Protein AF-A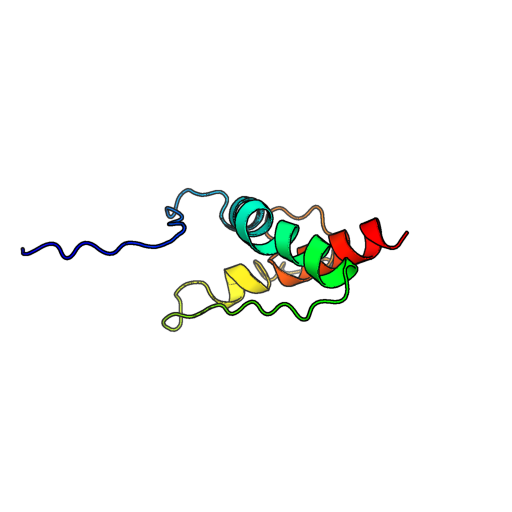0A679EBR4-F1 (afdb_monomer_lite)

Secondary structure (DSSP, 8-state):
--PPP---S----TTS-HHHHHIIIIIHHHHHHHHTT--------SSTTSSHHHHHTB---SSS-TT-TT-TTB-HHHHHHHHHHHHT-

Radius of gyration: 14.96 Å; chains: 1; bounding box: 33×22×52 Å

InterPro domains:
  IPR001752 Kinesin motor domain [PF00225] (3-88)
  IPR001752 Kinesin motor domain [PS50067] (1-89)
  IPR027417 P-loop containing nucleosid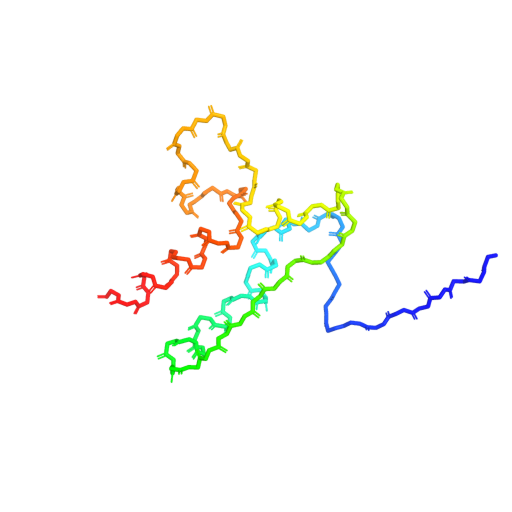e triphosphate hydrolase [SSF52540] (3-88)
  IPR036961 Kinesin motor domain superfamily [G3DSA:3.40.850.10] (1-89)
  IPR047149 Kinesin-like protein KIF11-like [PTHR47970] (2-89)

Structure (mmCIF, N/CA/C/O backbone):
data_AF-A0A679EBR4-F1
#
_entry.id   AF-A0A679EBR4-F1
#
loop_
_atom_site.group_PDB
_atom_site.id
_atom_site.type_symbol
_atom_site.label_atom_id
_atom_site.label_alt_id
_atom_site.label_comp_id
_atom_site.label_asym_id
_atom_site.label_entity_id
_atom_site.label_seq_id
_atom_site.pdbx_PDB_ins_code
_atom_site.Cartn_x
_atom_site.Cartn_y
_atom_site.Cartn_z
_atom_site.occupancy
_atom_site.B_iso_or_equiv
_atom_site.auth_seq_id
_atom_site.auth_comp_id
_atom_site.auth_asym_id
_atom_site.auth_atom_id
_atom_site.pdbx_PDB_model_num
ATOM 1 N N . SER A 1 1 ? -9.006 1.334 32.914 1.00 55.56 1 SER A N 1
ATOM 2 C CA . SER A 1 1 ? -9.037 1.766 31.505 1.00 55.56 1 SER A CA 1
ATOM 3 C C . SER A 1 1 ? -9.983 0.881 30.724 1.00 55.56 1 SER A C 1
ATOM 5 O O . SER A 1 1 ? -9.834 -0.331 30.792 1.00 55.56 1 SER A O 1
ATOM 7 N N . ILE A 1 2 ? -10.981 1.449 30.043 1.00 72.06 2 ILE A N 1
ATOM 8 C CA . ILE A 1 2 ? -11.858 0.683 29.145 1.00 72.06 2 ILE A CA 1
ATOM 9 C C . ILE A 1 2 ? -11.127 0.555 27.808 1.00 72.06 2 ILE A C 1
ATOM 11 O O . ILE A 1 2 ? -10.948 1.546 27.103 1.00 72.06 2 ILE A O 1
ATOM 15 N N . THR A 1 3 ? -10.674 -0.650 27.477 1.00 87.19 3 THR A N 1
ATOM 16 C CA . THR A 1 3 ? -10.054 -0.937 26.179 1.00 87.19 3 THR A CA 1
ATOM 17 C C . THR A 1 3 ? -11.147 -1.077 25.126 1.00 87.19 3 THR A C 1
ATOM 19 O O . THR A 1 3 ? -11.992 -1.966 25.225 1.00 87.19 3 THR A O 1
ATOM 22 N N . LYS A 1 4 ? -11.137 -0.211 24.109 1.00 91.88 4 LYS A N 1
ATOM 23 C CA . LYS A 1 4 ? -11.989 -0.373 22.924 1.00 91.88 4 LYS A CA 1
ATOM 24 C C . LYS A 1 4 ? -11.326 -1.354 21.960 1.00 91.88 4 LYS A C 1
ATOM 26 O O . LYS A 1 4 ? -10.137 -1.229 21.681 1.00 91.88 4 LYS A O 1
ATOM 31 N N . LYS A 1 5 ? -12.095 -2.328 21.476 1.00 92.81 5 LYS A N 1
ATOM 32 C CA . LYS A 1 5 ? -11.664 -3.280 20.448 1.00 92.81 5 LYS A CA 1
ATOM 33 C C . LYS A 1 5 ? -12.163 -2.799 19.089 1.00 92.81 5 LYS A C 1
ATOM 35 O O . LYS A 1 5 ? -13.310 -2.373 18.984 1.00 92.81 5 LYS A O 1
ATOM 40 N N . PHE A 1 6 ? -11.304 -2.886 18.084 1.00 93.25 6 PHE A N 1
ATOM 41 C CA . PHE A 1 6 ? -11.615 -2.578 16.692 1.00 93.25 6 PHE A CA 1
ATOM 42 C C . PHE A 1 6 ? -11.275 -3.801 15.842 1.00 93.25 6 PHE A C 1
ATOM 44 O O . PHE A 1 6 ? -10.330 -4.523 16.162 1.00 93.25 6 PHE A O 1
ATOM 51 N N . THR A 1 7 ? -12.047 -4.025 14.785 1.00 94.19 7 THR A N 1
ATOM 52 C CA . THR A 1 7 ? -11.847 -5.128 13.843 1.00 94.19 7 THR A CA 1
ATOM 53 C C . THR A 1 7 ? -11.570 -4.534 12.472 1.00 94.19 7 THR A C 1
ATOM 55 O O . THR A 1 7 ? -12.275 -3.624 12.043 1.00 94.19 7 THR A O 1
ATOM 58 N N . PHE A 1 8 ? -10.533 -5.043 11.821 1.00 91.88 8 PHE A N 1
ATOM 59 C CA . PHE A 1 8 ? -10.086 -4.667 10.484 1.00 91.88 8 PHE A CA 1
ATOM 60 C C . PHE A 1 8 ? -9.795 -5.953 9.713 1.00 91.88 8 PHE A C 1
ATOM 62 O O . PHE A 1 8 ? -9.550 -6.983 10.345 1.00 91.88 8 PHE A O 1
ATOM 69 N N . ASP A 1 9 ? -9.768 -5.891 8.383 1.00 90.62 9 ASP A N 1
ATOM 70 C CA . ASP A 1 9 ? -9.399 -7.045 7.552 1.00 90.62 9 ASP A CA 1
ATOM 71 C C . ASP A 1 9 ? -7.989 -7.542 7.889 1.00 90.62 9 ASP A C 1
ATOM 73 O O . ASP A 1 9 ? -7.745 -8.744 7.981 1.00 90.62 9 ASP A O 1
ATOM 77 N N . ARG A 1 10 ? -7.067 -6.602 8.148 1.00 87.50 10 ARG A N 1
ATOM 78 C CA . ARG A 1 10 ? -5.708 -6.872 8.629 1.00 87.50 10 ARG A CA 1
ATOM 79 C C . ARG A 1 10 ? -5.232 -5.790 9.599 1.00 87.50 10 ARG A C 1
ATOM 81 O O . ARG A 1 10 ? -5.641 -4.633 9.513 1.00 87.50 10 ARG A O 1
ATOM 88 N N . ALA A 1 11 ? -4.338 -6.167 10.510 1.00 88.88 11 ALA A N 1
ATOM 89 C CA . ALA A 1 11 ? -3.651 -5.254 11.418 1.00 88.88 11 ALA A CA 1
ATOM 90 C C . ALA A 1 11 ? -2.162 -5.618 11.489 1.00 88.88 11 ALA A C 1
ATOM 92 O O . ALA A 1 11 ? -1.814 -6.714 11.924 1.00 88.88 11 ALA A O 1
ATOM 93 N N . PHE A 1 12 ? -1.292 -4.696 11.072 1.00 86.56 12 PHE A N 1
ATOM 94 C CA . PHE A 1 12 ? 0.153 -4.919 10.999 1.00 86.56 12 PHE A CA 1
ATOM 95 C C . PHE A 1 12 ? 0.856 -4.360 12.251 1.00 86.56 12 PHE A C 1
ATOM 97 O O . PHE A 1 12 ? 0.760 -3.155 12.512 1.00 86.56 12 PHE A O 1
ATOM 104 N N . PRO A 1 13 ? 1.553 -5.188 13.055 1.00 84.56 13 PRO A N 1
ATOM 105 C CA . PRO A 1 13 ? 2.284 -4.714 14.229 1.00 84.56 13 PRO A CA 1
ATOM 106 C C . PRO A 1 13 ? 3.522 -3.880 13.842 1.00 84.56 13 PRO A C 1
ATOM 108 O O . PRO A 1 13 ? 4.049 -4.035 12.741 1.00 84.56 13 PRO A O 1
ATOM 111 N N . PRO A 1 14 ? 4.058 -3.030 14.737 1.00 78.06 14 PRO A N 1
ATOM 112 C CA . PRO A 1 14 ? 5.231 -2.196 14.446 1.00 78.06 14 PRO A CA 1
ATOM 113 C C . PRO A 1 14 ? 6.488 -2.970 14.019 1.00 78.06 14 PRO A C 1
ATOM 115 O O . PRO A 1 14 ? 7.335 -2.410 13.338 1.00 78.06 14 PRO A O 1
ATOM 118 N N . GLN A 1 15 ? 6.611 -4.240 14.421 1.00 70.75 15 GLN A N 1
ATOM 119 C CA . GLN A 1 15 ? 7.751 -5.119 14.125 1.00 70.75 15 GLN A CA 1
ATOM 120 C C . GLN A 1 15 ? 7.669 -5.80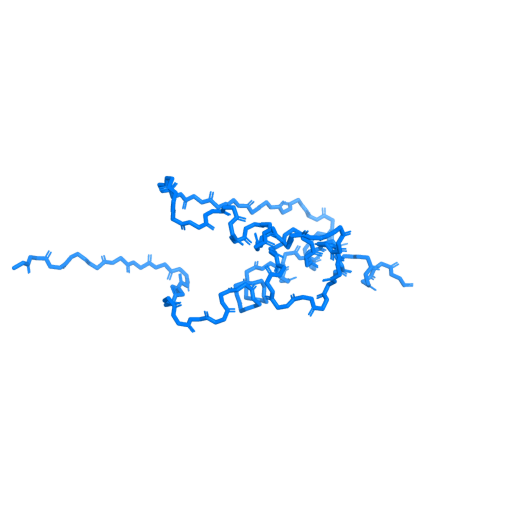7 12.756 1.00 70.75 15 GLN A C 1
ATOM 122 O O . GLN A 1 15 ? 8.605 -6.508 12.378 1.00 70.75 15 GLN A O 1
ATOM 127 N N . THR A 1 16 ? 6.558 -5.641 12.034 1.00 66.62 16 THR A N 1
ATOM 128 C CA . THR A 1 16 ? 6.419 -6.104 10.646 1.00 66.62 16 THR A CA 1
ATOM 129 C C . THR A 1 16 ? 7.573 -5.517 9.835 1.00 66.62 16 THR A C 1
ATOM 131 O O . THR A 1 16 ? 7.920 -4.351 10.036 1.00 66.62 16 THR A O 1
ATOM 134 N N . LYS A 1 17 ? 8.163 -6.266 8.894 1.00 64.75 17 LYS A N 1
ATOM 135 C CA . LYS A 1 17 ? 9.018 -5.660 7.856 1.00 64.75 17 LYS A CA 1
ATOM 136 C C . LYS A 1 17 ? 8.094 -4.910 6.897 1.00 64.75 17 LYS A C 1
ATOM 138 O O . LYS A 1 17 ? 7.767 -5.390 5.815 1.00 64.75 17 LYS A O 1
ATOM 143 N N . GLN A 1 18 ? 7.584 -3.786 7.408 1.00 60.00 18 GLN A N 1
ATOM 144 C CA . GLN A 1 18 ? 6.270 -3.213 7.114 1.00 60.00 18 GLN A CA 1
ATOM 145 C C . GLN A 1 18 ? 5.998 -3.105 5.623 1.00 60.00 18 GLN A C 1
ATOM 147 O O . GLN A 1 18 ? 4.884 -3.354 5.192 1.00 60.00 18 GLN A O 1
ATOM 152 N N . VAL A 1 19 ? 6.994 -2.753 4.817 1.00 65.94 19 VAL A N 1
ATOM 153 C CA . VAL A 1 19 ? 6.717 -2.369 3.438 1.00 65.94 19 VAL A CA 1
ATOM 154 C C . VAL A 1 19 ? 6.519 -3.568 2.509 1.00 65.94 19 VAL A C 1
ATOM 156 O O . VAL A 1 19 ? 5.634 -3.526 1.660 1.00 65.94 19 VAL A O 1
ATOM 159 N N . VAL A 1 20 ? 7.274 -4.657 2.690 1.00 72.12 20 VAL A N 1
ATOM 160 C CA . VAL A 1 20 ? 7.161 -5.844 1.822 1.00 72.12 20 VAL A CA 1
ATOM 161 C C . VAL A 1 20 ? 5.894 -6.633 2.137 1.00 72.12 20 VAL A C 1
ATOM 163 O O . VAL A 1 20 ? 5.148 -6.972 1.224 1.00 72.12 20 VAL A O 1
ATOM 166 N N . GLU A 1 21 ? 5.619 -6.881 3.417 1.00 80.19 21 GLU A N 1
ATOM 167 C CA . GLU A 1 21 ? 4.447 -7.666 3.827 1.00 80.19 21 GLU A CA 1
ATOM 168 C C . GLU A 1 21 ? 3.138 -6.913 3.545 1.00 80.19 21 GLU A C 1
ATOM 170 O O . GLU A 1 21 ? 2.192 -7.498 3.024 1.00 80.19 21 GLU A O 1
ATOM 175 N N . VAL A 1 22 ? 3.088 -5.597 3.800 1.00 85.56 22 VAL A N 1
ATOM 176 C CA . VAL A 1 22 ? 1.912 -4.781 3.447 1.00 85.56 22 VAL A CA 1
ATOM 177 C C . VAL A 1 22 ? 1.700 -4.770 1.936 1.00 85.56 22 VAL A C 1
ATOM 179 O O . VAL A 1 22 ? 0.564 -4.875 1.484 1.00 85.56 22 VAL A O 1
ATOM 182 N N . TYR A 1 23 ? 2.772 -4.672 1.149 1.00 88.44 23 TYR A N 1
ATOM 183 C CA . TYR A 1 23 ? 2.670 -4.699 -0.304 1.00 88.44 23 TYR A CA 1
ATOM 184 C C . TYR A 1 23 ? 2.127 -6.038 -0.825 1.00 88.44 23 TYR A C 1
ATOM 186 O O . TYR A 1 23 ? 1.154 -6.046 -1.576 1.00 88.44 23 TYR A O 1
ATOM 194 N N . GLN A 1 24 ? 2.708 -7.160 -0.394 1.00 87.62 24 GLN A N 1
ATOM 195 C CA . GLN A 1 24 ? 2.295 -8.499 -0.829 1.00 87.62 24 GLN A CA 1
ATOM 196 C C . GLN A 1 24 ? 0.839 -8.794 -0.470 1.00 87.62 24 GLN A C 1
ATOM 198 O O . GLN A 1 24 ? 0.088 -9.317 -1.284 1.00 87.62 24 GLN A O 1
ATOM 203 N N . GLU A 1 25 ? 0.420 -8.423 0.737 1.00 87.25 25 GLU A N 1
ATOM 204 C CA . GLU A 1 25 ? -0.917 -8.747 1.221 1.00 87.25 25 GLU A CA 1
ATOM 205 C C . GLU A 1 25 ? -1.994 -7.801 0.665 1.00 87.25 25 GLU A C 1
ATOM 207 O O . GLU A 1 25 ? -3.132 -8.226 0.458 1.00 87.25 25 GLU A O 1
ATOM 212 N N . VAL A 1 26 ? -1.681 -6.514 0.464 1.00 87.88 26 VAL A N 1
ATOM 213 C CA . VAL A 1 26 ? -2.678 -5.482 0.113 1.00 87.88 26 VAL A CA 1
ATOM 214 C C . VAL A 1 26 ? -2.638 -5.092 -1.360 1.00 87.88 26 VAL A C 1
ATOM 216 O O . VAL A 1 26 ? -3.691 -4.822 -1.926 1.00 87.88 26 VAL A O 1
ATOM 219 N N . VAL A 1 27 ? -1.455 -5.007 -1.971 1.00 90.50 27 VAL A N 1
ATOM 220 C CA . VAL A 1 27 ? -1.269 -4.350 -3.275 1.00 90.50 27 VAL A CA 1
ATOM 221 C C . VAL A 1 27 ? -1.073 -5.345 -4.407 1.00 90.50 27 VAL A C 1
ATOM 223 O O . VAL A 1 27 ? -1.671 -5.139 -5.455 1.00 90.50 27 VAL A O 1
ATOM 226 N N . SER A 1 28 ? -0.306 -6.419 -4.209 1.00 90.69 28 SER A N 1
ATOM 227 C CA . SER A 1 28 ? -0.074 -7.421 -5.265 1.00 90.69 28 SER A CA 1
ATOM 228 C C . SER A 1 28 ? -1.384 -7.986 -5.856 1.00 90.69 28 SER A C 1
ATOM 230 O O . SER A 1 28 ? -1.546 -7.915 -7.073 1.00 90.69 28 SER A O 1
ATOM 232 N N . PRO A 1 29 ? -2.420 -8.350 -5.063 1.00 92.31 29 PRO A N 1
ATOM 233 C CA . PRO A 1 29 ? -3.710 -8.773 -5.626 1.00 92.31 29 PRO A CA 1
ATOM 234 C C . PRO A 1 29 ? -4.416 -7.691 -6.459 1.00 92.31 29 PRO A C 1
ATOM 236 O O . PRO A 1 29 ? -5.203 -7.994 -7.348 1.00 92.31 29 PRO A O 1
ATOM 239 N N . LEU A 1 30 ? -4.155 -6.408 -6.184 1.00 93.50 30 LEU A N 1
ATOM 240 C CA . LEU A 1 30 ? -4.736 -5.304 -6.952 1.00 93.50 30 LEU A CA 1
ATOM 241 C C . LEU A 1 30 ? -4.071 -5.144 -8.319 1.00 93.50 30 LEU A C 1
ATOM 243 O O . LEU A 1 30 ? -4.704 -4.586 -9.213 1.00 93.50 30 LEU A O 1
ATOM 247 N N . ILE A 1 31 ? -2.821 -5.591 -8.486 1.00 93.06 31 ILE A N 1
ATOM 248 C CA . ILE A 1 31 ? -2.129 -5.564 -9.779 1.00 93.06 31 ILE A CA 1
ATOM 249 C C . ILE A 1 31 ? -2.818 -6.519 -10.754 1.00 93.06 31 ILE A C 1
ATOM 251 O O . ILE A 1 31 ? -3.091 -6.121 -11.885 1.00 93.06 31 ILE A O 1
ATOM 255 N N . GLU A 1 32 ? -3.196 -7.716 -10.300 1.00 91.62 32 GLU A N 1
ATOM 256 C CA . GLU A 1 32 ? -3.970 -8.675 -11.101 1.00 91.62 32 GLU A CA 1
ATOM 257 C C . GLU A 1 32 ? -5.301 -8.067 -11.581 1.00 91.62 32 GLU A C 1
ATOM 259 O O . GLU A 1 32 ? -5.638 -8.140 -12.764 1.00 91.62 32 GLU A O 1
ATOM 264 N N . GLU A 1 33 ? -6.024 -7.381 -10.693 1.00 94.19 33 GLU A N 1
ATOM 265 C CA . GLU A 1 33 ? -7.277 -6.691 -11.029 1.00 94.19 33 GLU A CA 1
ATOM 266 C C . GLU A 1 33 ? -7.057 -5.533 -12.021 1.00 94.19 33 GLU A C 1
ATOM 268 O O . GLU A 1 33 ? -7.839 -5.346 -12.957 1.00 94.19 33 GLU A O 1
ATOM 273 N N . VAL A 1 34 ? -5.968 -4.769 -11.871 1.00 94.06 34 VAL A N 1
ATOM 274 C CA . VAL A 1 34 ? -5.600 -3.710 -12.828 1.00 94.06 34 VAL A CA 1
ATOM 275 C C . VAL A 1 34 ? -5.314 -4.299 -14.209 1.00 94.06 34 VAL A C 1
ATOM 277 O O . VAL A 1 34 ? -5.787 -3.757 -15.210 1.00 94.06 34 VAL A O 1
ATOM 280 N N . LEU A 1 35 ? -4.596 -5.422 -14.282 1.00 92.25 35 LEU A N 1
ATOM 281 C CA . LEU A 1 35 ? -4.314 -6.125 -15.538 1.00 92.25 35 LEU A CA 1
ATOM 282 C C . LEU A 1 35 ? -5.581 -6.720 -16.170 1.00 92.25 35 LEU A C 1
ATOM 284 O O . LEU A 1 35 ? -5.695 -6.760 -17.395 1.00 92.25 35 LEU A O 1
ATOM 288 N N . ALA A 1 36 ? -6.570 -7.102 -15.358 1.00 93.75 36 ALA A N 1
ATOM 289 C CA . ALA A 1 36 ? -7.899 -7.506 -15.818 1.00 93.75 36 ALA A CA 1
ATOM 290 C C . ALA A 1 36 ? -8.771 -6.329 -16.311 1.00 93.75 36 ALA A C 1
ATOM 292 O O . ALA A 1 36 ? -9.870 -6.545 -16.828 1.00 93.75 36 ALA A O 1
ATOM 293 N N . GLY A 1 37 ? -8.284 -5.087 -16.206 1.00 93.56 37 GLY A N 1
ATOM 294 C CA . GLY A 1 37 ? -8.958 -3.883 -16.695 1.00 93.56 37 GLY A CA 1
ATOM 295 C C . GLY A 1 37 ? -9.820 -3.168 -15.653 1.00 93.56 37 GLY A C 1
ATOM 296 O O . GLY A 1 37 ? -10.640 -2.323 -16.024 1.00 93.56 37 GLY A O 1
ATOM 297 N N . TYR A 1 38 ? -9.657 -3.479 -14.364 1.00 96.56 38 TYR A N 1
ATOM 298 C CA . TYR A 1 38 ? -10.344 -2.784 -13.277 1.00 96.56 38 TYR A CA 1
ATOM 299 C C . TYR A 1 38 ? -9.556 -1.568 -12.774 1.00 96.56 38 TYR A C 1
ATOM 301 O O . TYR A 1 38 ? -8.328 -1.511 -12.805 1.00 96.56 38 TYR A O 1
ATOM 309 N N . ASN A 1 39 ? -10.282 -0.572 -12.263 1.00 93.38 39 ASN A N 1
ATOM 310 C CA . ASN A 1 39 ? -9.679 0.597 -11.629 1.00 93.38 39 ASN A CA 1
ATOM 311 C C . ASN A 1 39 ? -9.486 0.335 -10.131 1.00 93.38 39 ASN A C 1
ATOM 313 O O . ASN A 1 39 ? -10.457 0.343 -9.372 1.00 93.38 39 ASN 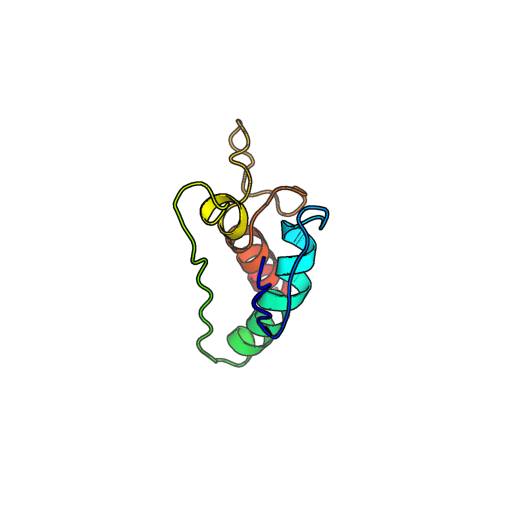A O 1
ATOM 317 N N . CYS A 1 40 ? -8.238 0.162 -9.700 1.00 93.06 40 CYS A N 1
ATOM 318 C CA . CYS A 1 40 ? -7.879 -0.004 -8.291 1.00 93.06 40 CYS A CA 1
ATOM 319 C C . CYS A 1 40 ? -7.425 1.323 -7.666 1.00 93.06 40 CYS A C 1
ATOM 321 O O . CYS A 1 40 ? -6.904 2.214 -8.338 1.00 93.06 40 CYS A O 1
ATOM 323 N N . THR A 1 41 ? -7.621 1.491 -6.358 1.00 93.00 41 THR A N 1
ATOM 324 C CA . THR A 1 41 ? -7.178 2.694 -5.639 1.00 93.00 41 THR A CA 1
ATOM 325 C C . THR A 1 41 ? -6.737 2.351 -4.222 1.00 93.00 41 THR A C 1
ATOM 327 O O . THR A 1 41 ? -7.459 1.684 -3.487 1.00 93.00 41 THR A O 1
ATOM 330 N N . VAL A 1 42 ? -5.563 2.849 -3.825 1.00 91.25 42 VAL A N 1
ATOM 331 C CA . VAL A 1 42 ? -4.979 2.652 -2.491 1.00 91.25 42 VAL A CA 1
ATOM 332 C C . VAL A 1 42 ? -4.694 4.011 -1.860 1.00 91.25 42 VAL A C 1
ATOM 334 O O . VAL A 1 42 ? -4.076 4.874 -2.482 1.00 91.25 42 VAL A O 1
ATOM 337 N N . PHE A 1 43 ? -5.114 4.192 -0.607 1.00 91.62 43 PHE A N 1
ATOM 338 C CA . PHE A 1 43 ? -4.868 5.409 0.163 1.00 91.62 43 PHE A CA 1
ATOM 339 C C . PHE A 1 43 ? -4.247 5.091 1.521 1.00 91.62 43 PHE A C 1
ATOM 341 O O . PHE A 1 43 ? -4.709 4.206 2.237 1.00 91.62 43 PHE A O 1
ATOM 348 N N . ALA A 1 44 ? -3.247 5.879 1.915 1.00 90.88 44 ALA A N 1
ATOM 349 C CA . ALA A 1 44 ? -2.727 5.883 3.276 1.00 90.88 44 ALA A CA 1
ATOM 350 C C . ALA A 1 44 ? -3.395 7.003 4.091 1.00 90.88 44 ALA A C 1
ATOM 352 O O . ALA A 1 44 ? -3.299 8.181 3.739 1.00 90.88 44 ALA A O 1
ATOM 353 N N . TYR A 1 45 ? -4.040 6.651 5.205 1.00 93.25 45 TYR A N 1
ATOM 354 C CA . TYR A 1 45 ? -4.745 7.589 6.084 1.00 93.25 45 TYR A CA 1
ATOM 355 C C . TYR A 1 45 ? -4.218 7.515 7.520 1.00 93.25 45 TYR A C 1
ATOM 357 O O . TYR A 1 45 ? -3.920 6.443 8.037 1.00 93.25 45 TYR A O 1
ATOM 365 N N . GLY A 1 46 ? -4.098 8.670 8.174 1.00 92.19 46 GLY A N 1
ATOM 366 C CA . GLY A 1 46 ? -3.585 8.781 9.538 1.00 92.19 46 GLY A CA 1
ATOM 367 C C . GLY A 1 46 ? -3.065 10.180 9.853 1.00 92.19 46 GLY A C 1
ATOM 368 O O . GLY A 1 46 ? -2.924 11.025 8.963 1.00 92.19 46 GLY A O 1
ATOM 369 N N . GLN A 1 47 ? -2.759 10.439 11.122 1.00 95.00 47 GLN A N 1
ATOM 370 C CA . GLN A 1 47 ? -2.198 11.718 11.566 1.00 95.00 47 GLN A CA 1
ATOM 371 C C . GLN A 1 47 ? -0.817 11.983 10.925 1.00 95.00 47 GLN A C 1
ATOM 373 O O . GLN A 1 47 ? -0.136 11.084 10.429 1.00 95.00 47 GLN A O 1
ATOM 378 N N . THR A 1 48 ? -0.384 13.240 10.848 1.00 91.25 48 THR A N 1
ATOM 379 C CA . THR A 1 48 ? 0.997 13.567 10.449 1.00 91.25 48 THR A CA 1
ATOM 380 C C . THR A 1 48 ? 2.001 12.867 11.370 1.00 91.25 48 THR A C 1
ATOM 382 O O . THR A 1 48 ? 1.793 12.815 12.576 1.00 91.25 48 THR A O 1
ATOM 385 N N . GLY A 1 49 ? 3.063 12.298 10.790 1.00 87.25 49 GLY A N 1
ATOM 386 C CA . GLY A 1 49 ? 4.065 11.518 11.526 1.00 87.25 49 GLY A CA 1
ATOM 387 C C . GLY A 1 49 ? 3.738 10.029 11.709 1.00 87.25 49 GLY A C 1
ATOM 388 O O . GLY A 1 49 ? 4.596 9.292 12.170 1.00 87.25 49 GLY A O 1
ATOM 389 N N . THR A 1 50 ? 2.558 9.543 11.297 1.00 87.38 50 THR A N 1
ATOM 390 C CA . THR A 1 50 ? 2.178 8.119 11.451 1.00 87.38 50 THR A CA 1
ATOM 391 C C . THR A 1 50 ? 2.625 7.214 10.298 1.00 87.38 50 THR A C 1
ATOM 393 O O . THR A 1 50 ? 2.066 6.139 10.116 1.00 87.38 50 THR A O 1
ATOM 396 N N . GLY A 1 51 ? 3.569 7.659 9.465 1.00 87.62 51 GLY A N 1
ATOM 397 C CA . GLY A 1 51 ? 4.152 6.811 8.420 1.00 87.62 51 GLY A CA 1
ATOM 398 C C . GLY A 1 51 ? 3.411 6.740 7.078 1.00 87.62 51 GLY A C 1
ATOM 399 O O . GLY A 1 51 ? 3.796 5.932 6.251 1.00 87.62 51 GLY A O 1
ATOM 400 N N . LYS A 1 52 ? 2.417 7.598 6.785 1.00 90.94 52 LYS A N 1
ATOM 401 C CA . LYS A 1 52 ? 1.730 7.607 5.465 1.00 90.94 52 LYS A CA 1
ATOM 402 C C . LYS A 1 52 ? 2.699 7.659 4.269 1.00 90.94 52 LYS A C 1
ATOM 404 O O . LYS A 1 52 ? 2.597 6.848 3.355 1.00 90.94 52 LYS A O 1
ATOM 409 N N . THR A 1 53 ? 3.634 8.614 4.286 1.00 88.88 53 THR A N 1
ATOM 410 C CA . THR A 1 53 ? 4.649 8.773 3.229 1.00 88.88 53 THR A CA 1
ATOM 411 C C . THR A 1 53 ? 5.608 7.591 3.205 1.00 88.88 53 THR A C 1
ATOM 413 O O . THR A 1 53 ? 5.893 7.070 2.137 1.00 88.88 53 THR A O 1
ATOM 416 N N . HIS A 1 54 ? 6.027 7.121 4.380 1.00 86.62 54 HIS A N 1
ATOM 417 C CA . HIS A 1 54 ? 6.884 5.948 4.519 1.00 86.62 54 HIS A CA 1
ATOM 418 C C . HIS A 1 54 ? 6.231 4.688 3.919 1.00 86.62 54 HIS A C 1
ATOM 420 O O . HIS A 1 54 ? 6.882 3.935 3.213 1.00 86.62 54 HIS A O 1
ATOM 426 N N . THR A 1 55 ? 4.929 4.465 4.119 1.00 88.50 55 THR A N 1
ATOM 427 C CA . THR A 1 55 ? 4.209 3.333 3.511 1.00 88.50 55 THR A CA 1
ATOM 428 C C . THR A 1 55 ? 4.084 3.474 1.989 1.00 88.50 55 THR A C 1
ATOM 430 O O . THR A 1 55 ? 4.318 2.514 1.259 1.00 88.50 55 THR A O 1
ATOM 433 N N . MET A 1 56 ? 3.713 4.658 1.488 1.00 89.88 56 MET A N 1
ATOM 434 C CA . MET A 1 56 ? 3.452 4.849 0.053 1.00 89.88 56 MET A CA 1
ATOM 435 C C . MET A 1 56 ? 4.730 4.954 -0.785 1.00 89.88 56 MET A C 1
ATOM 437 O O . MET A 1 56 ? 4.787 4.398 -1.877 1.00 89.88 56 MET A O 1
ATOM 441 N N . VAL A 1 57 ? 5.741 5.665 -0.291 1.00 86.88 57 VAL A N 1
ATOM 442 C CA . VAL A 1 57 ? 6.968 6.001 -1.033 1.00 86.88 57 VAL A CA 1
ATOM 443 C C . VAL A 1 57 ? 8.165 5.192 -0.538 1.00 86.88 57 VAL A C 1
ATOM 445 O O . VAL A 1 57 ? 8.968 4.753 -1.356 1.00 86.88 57 VAL A O 1
ATOM 448 N N . GLY A 1 58 ? 8.238 4.919 0.765 1.00 83.38 58 GLY A N 1
ATOM 449 C CA . GLY A 1 58 ? 9.421 4.346 1.408 1.00 83.38 58 GLY A CA 1
ATOM 450 C C . GLY A 1 58 ? 10.277 5.405 2.099 1.00 83.38 58 GLY A C 1
ATOM 451 O O . GLY A 1 58 ? 9.887 6.577 2.182 1.00 83.38 58 GLY A O 1
ATOM 452 N N . GLU A 1 59 ? 11.442 4.999 2.595 1.00 76.56 59 GLU A N 1
ATOM 453 C CA . GLU A 1 59 ? 12.450 5.928 3.110 1.00 76.56 59 GLU A CA 1
ATOM 454 C C . GLU A 1 59 ? 13.104 6.673 1.926 1.00 76.56 59 GLU A C 1
ATOM 456 O O . GLU A 1 59 ? 13.531 6.039 0.955 1.00 76.56 59 GLU A O 1
ATOM 461 N N . PRO A 1 60 ? 13.199 8.015 1.948 1.00 59.19 60 PRO A N 1
ATOM 462 C CA . PRO A 1 60 ? 13.971 8.740 0.952 1.00 59.19 60 PRO A CA 1
ATOM 463 C C . PRO A 1 60 ? 15.457 8.408 1.136 1.00 59.19 60 PRO A C 1
ATOM 465 O O . PRO A 1 60 ? 16.139 8.997 1.974 1.00 59.19 60 PRO A O 1
ATOM 468 N N . ALA A 1 61 ? 15.971 7.458 0.351 1.00 55.03 61 ALA A N 1
ATOM 469 C CA . ALA A 1 61 ? 17.405 7.216 0.284 1.00 55.03 61 ALA A CA 1
ATOM 470 C C . ALA A 1 61 ? 18.116 8.531 -0.077 1.00 55.03 61 ALA A C 1
ATOM 472 O O . ALA A 1 61 ? 17.715 9.244 -0.997 1.00 55.03 61 ALA A O 1
ATOM 473 N N . SER A 1 62 ? 19.182 8.856 0.648 1.00 51.69 62 SER A N 1
ATOM 474 C CA . SER A 1 62 ? 19.999 10.071 0.514 1.00 51.69 62 SER A CA 1
ATOM 475 C C . SER A 1 62 ? 20.759 10.193 -0.819 1.00 51.69 62 SER A C 1
ATOM 477 O O . SER A 1 62 ? 21.652 11.027 -0.963 1.00 51.69 62 SER A O 1
ATOM 479 N N . CYS A 1 63 ? 20.424 9.371 -1.804 1.00 45.41 63 CYS A N 1
ATOM 480 C CA . CYS A 1 63 ? 21.113 9.239 -3.071 1.00 45.41 63 CYS A CA 1
ATOM 481 C C . CYS A 1 63 ? 20.122 8.751 -4.133 1.00 45.41 63 CYS A C 1
ATOM 483 O O . CYS A 1 63 ? 19.205 7.989 -3.842 1.00 45.41 63 CYS A O 1
ATOM 485 N N . GLU A 1 64 ? 20.337 9.210 -5.364 1.00 52.00 64 GLU A N 1
ATOM 486 C CA . GLU A 1 64 ? 19.476 9.193 -6.560 1.00 52.00 64 GLU A CA 1
ATOM 487 C C . GLU A 1 64 ? 19.039 7.798 -7.084 1.00 52.00 64 GLU A C 1
ATOM 489 O O . GLU A 1 64 ? 18.647 7.638 -8.238 1.00 52.00 64 GLU A O 1
ATOM 494 N N . THR A 1 65 ? 19.077 6.770 -6.239 1.00 48.91 65 THR A N 1
ATOM 495 C CA . THR A 1 65 ? 18.791 5.356 -6.520 1.00 48.91 65 THR A CA 1
ATOM 496 C C . THR A 1 65 ? 17.458 4.854 -5.942 1.00 48.91 65 THR A C 1
ATOM 498 O O . THR A 1 65 ? 17.228 3.648 -5.924 1.00 48.91 65 THR A O 1
ATOM 501 N N . SER A 1 66 ? 16.539 5.739 -5.532 1.00 48.91 66 SER A N 1
ATOM 502 C CA . SER A 1 66 ? 15.240 5.396 -4.902 1.00 48.91 66 SER A CA 1
ATOM 503 C C . SER A 1 66 ? 14.234 4.634 -5.792 1.00 48.91 66 SER A C 1
ATOM 505 O O . SER A 1 66 ? 13.117 4.362 -5.364 1.00 48.91 66 SER A O 1
ATOM 507 N N . TRP A 1 67 ? 14.609 4.279 -7.024 1.00 53.03 67 TRP A N 1
ATOM 508 C CA . TRP A 1 67 ? 13.787 3.498 -7.960 1.00 53.03 67 TRP A CA 1
ATOM 509 C C . TRP A 1 67 ? 14.258 2.047 -8.118 1.00 53.03 67 TRP A C 1
ATOM 511 O O . TRP A 1 67 ? 13.709 1.309 -8.933 1.00 53.03 67 TRP A O 1
ATOM 521 N N . GLN A 1 68 ? 15.286 1.616 -7.376 1.00 55.91 68 GLN A N 1
ATOM 522 C CA . GLN A 1 68 ? 15.714 0.219 -7.400 1.00 55.91 68 GLN A CA 1
ATOM 523 C C . GLN A 1 68 ? 14.784 -0.639 -6.543 1.00 55.91 68 GLN A C 1
ATOM 525 O O . GLN A 1 68 ? 14.730 -0.547 -5.323 1.00 55.91 68 GLN A O 1
ATOM 530 N N . THR A 1 69 ? 14.080 -1.536 -7.217 1.00 57.22 69 THR A N 1
ATOM 531 C CA . THR A 1 69 ? 12.994 -2.376 -6.693 1.00 57.22 69 THR A CA 1
ATOM 532 C C . THR A 1 69 ? 13.457 -3.434 -5.689 1.00 57.22 69 THR A C 1
ATOM 534 O O . THR A 1 69 ? 12.646 -4.039 -4.990 1.00 57.22 69 THR A O 1
ATOM 537 N N . LYS A 1 70 ? 14.779 -3.615 -5.561 1.00 63.41 70 LYS A N 1
ATOM 538 C CA . LYS A 1 70 ? 15.420 -4.477 -4.559 1.00 63.41 70 LYS A CA 1
ATOM 539 C C . LYS A 1 70 ? 15.688 -3.785 -3.223 1.00 63.41 70 LYS A C 1
ATOM 541 O O . LYS A 1 70 ? 16.180 -4.451 -2.315 1.00 63.41 70 LYS A O 1
ATOM 546 N N . ASP A 1 71 ? 15.389 -2.495 -3.093 1.00 73.19 71 ASP A N 1
ATOM 547 C CA . ASP A 1 71 ? 15.520 -1.812 -1.811 1.00 73.19 71 ASP A CA 1
ATOM 548 C C . ASP A 1 71 ? 14.466 -2.359 -0.820 1.00 73.19 71 ASP A C 1
ATOM 550 O O . ASP A 1 71 ? 13.262 -2.339 -1.121 1.00 73.19 71 ASP A O 1
ATOM 554 N N . PRO A 1 72 ? 14.871 -2.896 0.346 1.00 73.94 72 PRO A N 1
ATOM 555 C CA . PRO A 1 72 ? 13.929 -3.297 1.389 1.00 73.94 72 PRO A CA 1
ATOM 556 C C . PRO A 1 72 ? 13.050 -2.136 1.884 1.00 73.94 72 PRO A C 1
ATOM 558 O O . PRO A 1 72 ? 11.911 -2.383 2.282 1.00 73.94 72 PRO A O 1
ATOM 561 N N . GLU A 1 73 ? 13.516 -0.891 1.778 1.00 77.38 73 GLU A N 1
ATOM 562 C CA . GLU A 1 73 ? 12.821 0.309 2.253 1.00 77.38 73 GLU A CA 1
ATOM 563 C C . GLU A 1 73 ? 11.905 0.948 1.196 1.00 77.38 73 GLU A C 1
ATOM 565 O O . GLU A 1 73 ? 11.191 1.903 1.498 1.00 77.38 73 GLU A O 1
ATOM 570 N N . ALA A 1 74 ? 11.875 0.429 -0.039 1.00 83.31 74 ALA A N 1
ATOM 571 C CA . ALA A 1 74 ? 11.004 0.947 -1.096 1.00 83.31 74 ALA A CA 1
ATOM 572 C C . ALA A 1 74 ? 9.518 0.752 -0.758 1.00 83.31 74 ALA A C 1
ATOM 574 O O . ALA A 1 74 ? 9.120 -0.360 -0.412 1.00 83.31 74 ALA A O 1
ATOM 575 N N . GLY A 1 75 ? 8.714 1.811 -0.920 1.00 87.31 75 GLY A N 1
ATOM 576 C CA . GLY A 1 75 ? 7.270 1.885 -0.657 1.00 87.31 75 GLY A CA 1
ATOM 577 C C . GLY A 1 75 ? 6.364 1.084 -1.592 1.00 87.31 75 GLY A C 1
ATOM 578 O O . GLY A 1 75 ? 6.810 0.394 -2.506 1.00 87.31 75 GLY A O 1
ATOM 579 N N . ILE A 1 76 ? 5.052 1.256 -1.409 1.00 90.06 76 ILE A N 1
ATOM 580 C CA . ILE A 1 76 ? 4.015 0.684 -2.284 1.00 90.06 76 ILE A CA 1
ATOM 581 C C . ILE A 1 76 ? 4.161 1.144 -3.742 1.00 90.06 76 ILE A C 1
ATOM 583 O O . ILE A 1 76 ? 4.090 0.319 -4.647 1.00 90.06 76 ILE A O 1
ATOM 587 N N . ILE A 1 77 ? 4.371 2.441 -3.987 1.00 89.50 77 ILE A N 1
ATOM 588 C CA . ILE A 1 77 ? 4.402 3.024 -5.340 1.00 89.50 77 ILE A CA 1
ATOM 589 C C . ILE A 1 77 ? 5.517 2.420 -6.215 1.00 89.50 77 ILE A C 1
ATOM 591 O O . ILE A 1 77 ? 5.197 1.911 -7.290 1.00 89.50 77 ILE A O 1
ATOM 595 N N . PRO A 1 78 ? 6.807 2.448 -5.815 1.00 87.62 78 PRO A N 1
ATOM 596 C CA . PRO A 1 78 ? 7.875 1.892 -6.648 1.00 87.62 78 PRO A CA 1
ATOM 597 C C . PRO A 1 78 ? 7.746 0.374 -6.852 1.00 87.62 78 PRO A C 1
ATOM 599 O O . PRO A 1 78 ? 8.101 -0.122 -7.920 1.00 87.62 78 PRO A O 1
ATOM 602 N N . ARG A 1 79 ? 7.203 -0.364 -5.871 1.00 87.81 79 ARG A N 1
ATOM 603 C CA . ARG A 1 79 ? 6.949 -1.810 -5.996 1.00 87.81 79 ARG A CA 1
ATOM 604 C C . ARG A 1 79 ? 5.833 -2.114 -6.994 1.00 87.81 79 ARG A C 1
ATOM 606 O O . ARG A 1 79 ? 6.047 -2.929 -7.883 1.00 87.81 79 ARG A O 1
ATOM 613 N N . ALA A 1 80 ? 4.710 -1.397 -6.900 1.00 89.88 80 ALA A N 1
ATOM 614 C CA . ALA A 1 80 ? 3.567 -1.553 -7.800 1.00 89.88 80 ALA A CA 1
ATOM 615 C C . ALA A 1 80 ? 3.955 -1.294 -9.258 1.00 89.88 80 ALA A C 1
ATOM 617 O O . ALA A 1 80 ? 3.559 -2.039 -10.148 1.00 89.88 80 ALA A O 1
ATOM 618 N N . LEU A 1 81 ? 4.763 -0.256 -9.501 1.00 89.12 81 LEU A N 1
ATOM 619 C CA . LEU A 1 81 ? 5.280 0.030 -10.837 1.00 89.12 81 LEU A CA 1
ATOM 620 C C . LEU A 1 81 ? 6.178 -1.103 -11.347 1.00 89.12 81 LEU A C 1
ATOM 622 O O . LEU A 1 81 ? 6.024 -1.499 -12.496 1.00 89.12 81 LEU A O 1
ATOM 626 N N . SER A 1 82 ? 7.080 -1.638 -10.515 1.00 87.56 82 SER A N 1
ATOM 627 C CA . SER A 1 82 ? 7.932 -2.773 -10.903 1.00 87.5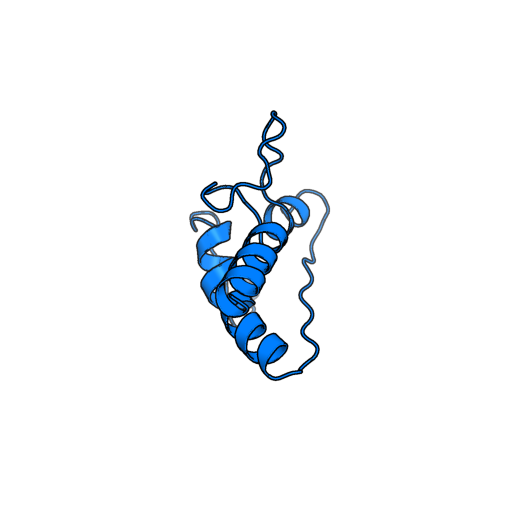6 82 SER A CA 1
ATOM 628 C C . SER A 1 82 ? 7.118 -3.979 -11.335 1.00 87.56 82 SER A C 1
ATOM 630 O O . SER A 1 82 ? 7.321 -4.470 -12.435 1.00 87.56 82 SER A O 1
ATOM 632 N N . GLU A 1 83 ? 6.203 -4.432 -10.476 1.00 88.88 83 GLU A N 1
ATOM 633 C CA . GLU A 1 83 ? 5.405 -5.634 -10.721 1.00 88.88 83 GLU A CA 1
ATOM 634 C C . GLU A 1 83 ? 4.528 -5.453 -11.955 1.00 88.88 83 GLU A C 1
ATOM 636 O O . GLU A 1 83 ? 4.504 -6.317 -12.821 1.00 88.88 83 GLU A O 1
ATOM 641 N N . LEU A 1 84 ? 3.908 -4.280 -12.112 1.00 90.44 84 LEU A N 1
ATOM 642 C CA . LEU A 1 84 ? 3.136 -3.964 -13.307 1.00 90.44 84 LEU A CA 1
ATOM 643 C C . LEU A 1 84 ? 3.980 -4.059 -14.588 1.00 90.44 84 LEU A C 1
ATOM 645 O O . LEU A 1 84 ? 3.519 -4.612 -15.580 1.00 90.44 84 LEU A O 1
ATOM 649 N N . PHE A 1 85 ? 5.200 -3.512 -14.599 1.00 89.75 85 PHE A N 1
ATOM 650 C CA . PHE A 1 85 ? 6.075 -3.608 -15.772 1.00 89.75 85 PHE A CA 1
ATOM 651 C C . PHE A 1 85 ? 6.618 -5.023 -15.998 1.00 89.75 85 PHE A C 1
ATOM 653 O O . PHE A 1 85 ? 6.831 -5.392 -17.152 1.00 89.75 85 PHE A O 1
ATOM 660 N N . ASP A 1 86 ? 6.844 -5.794 -14.934 1.00 89.94 86 ASP A N 1
ATOM 661 C CA . ASP A 1 86 ? 7.300 -7.181 -15.018 1.00 89.94 86 ASP A CA 1
ATOM 662 C C . ASP A 1 86 ? 6.201 -8.103 -15.585 1.00 89.94 86 ASP A C 1
ATOM 664 O O . ASP A 1 86 ? 6.507 -8.938 -16.430 1.00 89.94 86 ASP A O 1
ATOM 668 N N . GLU A 1 87 ? 4.931 -7.904 -15.212 1.00 88.88 87 GLU A N 1
ATOM 669 C CA . GLU A 1 87 ? 3.775 -8.660 -15.736 1.00 88.88 87 GLU A CA 1
ATOM 670 C C . GLU A 1 87 ? 3.404 -8.293 -17.185 1.00 88.88 87 GLU A C 1
ATOM 672 O O . GLU A 1 87 ? 2.822 -9.092 -17.917 1.00 88.88 87 GLU A O 1
ATOM 677 N N . LEU A 1 88 ? 3.730 -7.073 -17.625 1.00 85.12 88 LEU A N 1
ATOM 678 C CA . LEU A 1 88 ? 3.484 -6.613 -18.999 1.00 85.12 88 LEU A CA 1
ATOM 679 C C . LEU A 1 88 ? 4.580 -7.025 -19.996 1.00 85.12 88 LEU A C 1
ATOM 681 O O . LEU A 1 88 ? 4.436 -6.757 -21.194 1.00 85.12 88 LEU A O 1
ATOM 685 N N . ARG A 1 89 ? 5.688 -7.596 -19.518 1.00 74.94 89 ARG A N 1
ATOM 686 C CA . ARG A 1 89 ? 6.863 -7.942 -20.324 1.00 74.94 89 ARG A CA 1
ATOM 687 C C . ARG A 1 89 ? 6.745 -9.311 -20.989 1.00 74.94 89 ARG A C 1
ATOM 689 O O . ARG A 1 89 ? 7.183 -9.393 -22.161 1.00 74.94 89 ARG A O 1
#

Sequence (89 aa):
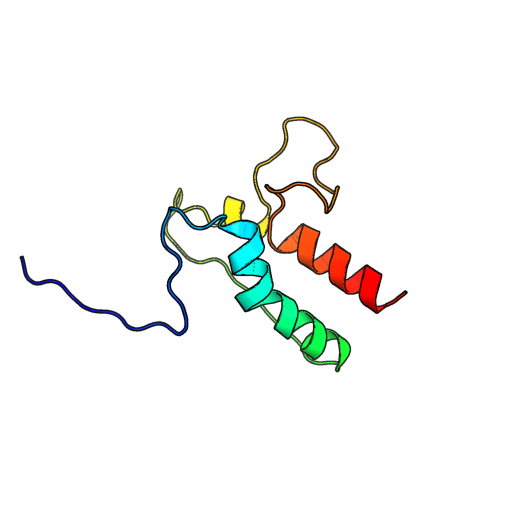SITKKFTFDRAFPPQTKQVVEVYQEVVSPLIEEVLAGYNCTVFAYGQTGTGKTHTMVGEPASCETSWQTKDPEAGIIPRALSELFDELR

pLDDT: mean 82.27, std 13.49, range [45.41, 96.56]

Foldseek 3Di:
DDDDDDDDPDDDDPPPLPAPVCLVVPPPVVLVVVVVVDDDDDADDDDPPPCRCQQAAFDPDPDPPSLPCPDSRGHNPSVSVVVNVVVVD

Organism: Pieris brassicae (NCBI:txid7116)